Protein AF-A0A5B2VGH9-F1 (afdb_monomer_lite)

Secondary structure (DSSP, 8-state):
-EEE----TTS-HHHHHHHHHHHTT-HHHHHHHHHHHHHTT--HHHHHHHHHHHTT-PEEE--TT-GGG-PPPP-

Radius of gyration: 15.17 Å; chains: 1; bounding box: 28×45×38 Å

Sequence (75 aa):
MALVAKRIMTETWREALRRVGARAGREADCLAAYDAARREGTPEHEAAYRTLKERGLLEHVDLPGDPSGALPVPT

Organism: NCBI:txid1638099

Foldseek 3Di:
DDFAQDDDPPDFLLVSLQVLCVVVVNNVVLNVQLVVCVVVVHDNRVSSGVSCVVVVSTDDDDDVPDPVPPDPDDD

pLDDT: mean 80.66, std 13.56, range [49.41, 93.44]

Structure (mmCIF, N/CA/C/O backbone):
data_AF-A0A5B2VGH9-F1
#
_entry.id   AF-A0A5B2VGH9-F1
#
loop_
_atom_site.group_PDB
_atom_site.id
_atom_site.type_symbol
_atom_site.label_atom_id
_atom_site.label_alt_id
_atom_site.label_comp_id
_atom_site.label_asym_id
_atom_site.label_entity_id
_atom_site.label_seq_id
_atom_site.pdbx_PDB_ins_code
_atom_site.Cartn_x
_atom_site.Cartn_y
_atom_site.Cartn_z
_atom_site.occupancy
_atom_site.B_iso_or_equiv
_atom_site.auth_seq_id
_atom_site.auth_comp_id
_atom_site.auth_asym_id
_atom_site.auth_atom_id
_atom_site.pdbx_PDB_model_num
ATOM 1 N N . MET A 1 1 ? -8.643 8.916 -17.155 1.00 57.41 1 MET A N 1
ATOM 2 C CA . MET A 1 1 ? -7.959 9.073 -15.857 1.00 57.41 1 MET A CA 1
ATOM 3 C C . MET A 1 1 ? -7.330 7.742 -15.484 1.00 57.41 1 MET A C 1
ATOM 5 O O . MET A 1 1 ? -8.031 6.732 -15.511 1.00 57.41 1 MET A O 1
ATOM 9 N N . ALA A 1 2 ? -6.040 7.711 -15.145 1.00 63.16 2 ALA A N 1
ATOM 10 C CA . ALA A 1 2 ? -5.371 6.483 -14.713 1.00 63.16 2 ALA A CA 1
ATOM 11 C C . ALA A 1 2 ? -5.307 6.391 -13.181 1.00 63.16 2 ALA A C 1
ATOM 13 O O . ALA A 1 2 ? -4.955 7.360 -12.506 1.00 63.16 2 ALA A O 1
ATOM 14 N N . LEU A 1 3 ? -5.628 5.209 -12.644 1.00 70.38 3 LEU A N 1
ATOM 15 C CA . LEU A 1 3 ? -5.457 4.872 -11.231 1.00 70.38 3 LEU A CA 1
ATOM 16 C C . LEU A 1 3 ? -4.051 4.318 -11.009 1.00 70.38 3 LEU A C 1
ATOM 18 O O . LEU A 1 3 ? -3.731 3.235 -11.509 1.00 70.38 3 LEU A O 1
ATOM 22 N N . VAL A 1 4 ? -3.219 5.031 -10.253 1.00 76.69 4 VAL A N 1
ATOM 23 C CA . VAL A 1 4 ? -1.821 4.638 -10.034 1.00 76.69 4 VAL A CA 1
ATOM 24 C C . VAL A 1 4 ? -1.448 4.607 -8.558 1.00 76.69 4 VAL A C 1
ATOM 26 O O . VAL A 1 4 ? -1.965 5.352 -7.726 1.00 76.69 4 VAL A O 1
ATOM 29 N N . ALA A 1 5 ? -0.501 3.728 -8.237 1.00 78.19 5 ALA A N 1
ATOM 30 C CA . ALA A 1 5 ? 0.199 3.760 -6.966 1.00 78.19 5 ALA A CA 1
ATOM 31 C C . ALA A 1 5 ? 1.294 4.828 -7.049 1.00 78.19 5 ALA A C 1
ATOM 33 O O . ALA A 1 5 ? 2.227 4.703 -7.844 1.00 78.19 5 ALA A O 1
ATOM 34 N N . LYS A 1 6 ? 1.174 5.891 -6.251 1.00 78.81 6 LYS A N 1
ATOM 35 C CA . LYS A 1 6 ? 2.113 7.015 -6.256 1.00 78.81 6 LYS A CA 1
ATOM 36 C C . LYS A 1 6 ? 2.988 6.988 -5.006 1.00 78.81 6 LYS A C 1
ATOM 38 O O . LYS A 1 6 ? 2.493 6.828 -3.894 1.00 78.81 6 LYS A O 1
ATOM 43 N N . ARG A 1 7 ? 4.287 7.215 -5.198 1.00 84.50 7 ARG A N 1
ATOM 44 C CA . ARG A 1 7 ? 5.238 7.527 -4.124 1.00 84.50 7 ARG A CA 1
ATOM 45 C C . ARG A 1 7 ? 5.962 8.832 -4.425 1.00 84.50 7 ARG A C 1
ATOM 47 O O . ARG A 1 7 ? 6.183 9.170 -5.588 1.00 84.50 7 ARG A O 1
ATOM 54 N N . ILE A 1 8 ? 6.355 9.549 -3.384 1.00 82.88 8 ILE A N 1
ATOM 55 C CA . ILE A 1 8 ? 7.352 10.615 -3.464 1.00 82.88 8 ILE A CA 1
ATOM 56 C C . ILE A 1 8 ? 8.708 9.964 -3.790 1.00 82.88 8 ILE A C 1
ATOM 58 O O . ILE A 1 8 ? 9.040 8.903 -3.271 1.00 82.88 8 ILE A O 1
ATOM 62 N N . MET A 1 9 ? 9.511 10.578 -4.662 1.00 78.81 9 MET A N 1
ATOM 63 C CA . MET A 1 9 ? 10.794 10.001 -5.108 1.00 78.81 9 MET A CA 1
ATOM 64 C C . MET A 1 9 ? 11.753 9.675 -3.950 1.00 78.81 9 MET A C 1
ATOM 66 O O . MET A 1 9 ? 12.528 8.725 -4.041 1.00 78.81 9 MET A O 1
ATOM 70 N N . THR A 1 10 ? 11.670 10.439 -2.861 1.00 83.69 10 THR A N 1
ATOM 71 C CA . THR A 1 10 ? 12.491 10.286 -1.654 1.00 83.69 10 THR A CA 1
ATOM 72 C C . THR A 1 10 ? 11.919 9.301 -0.634 1.00 83.69 10 THR A C 1
ATOM 74 O O . THR A 1 10 ? 12.612 8.994 0.327 1.00 83.69 10 THR A O 1
ATOM 77 N N . GLU A 1 11 ? 10.677 8.832 -0.804 1.00 83.50 11 GLU A N 1
ATOM 78 C CA . GLU A 1 11 ? 10.026 7.899 0.126 1.00 83.50 11 GLU A CA 1
ATOM 79 C C . GLU A 1 11 ? 10.024 6.470 -0.440 1.00 83.50 11 GLU A C 1
ATOM 81 O O . GLU A 1 11 ? 9.947 6.237 -1.652 1.00 83.50 11 GLU A O 1
ATOM 86 N N . THR A 1 12 ? 10.112 5.482 0.440 1.00 89.12 12 THR A N 1
ATOM 87 C CA . THR A 1 12 ? 9.962 4.061 0.111 1.00 89.12 12 THR A CA 1
ATOM 88 C C . THR A 1 12 ? 8.497 3.707 -0.163 1.00 89.12 12 THR A C 1
ATOM 90 O O . THR A 1 12 ? 7.572 4.399 0.261 1.00 89.12 12 THR A O 1
ATOM 93 N N . TRP A 1 13 ? 8.246 2.579 -0.836 1.00 87.44 13 TRP A N 1
ATOM 94 C CA . TRP A 1 13 ? 6.875 2.097 -1.059 1.00 87.44 13 TRP A CA 1
ATOM 95 C C . TRP A 1 13 ? 6.113 1.841 0.247 1.00 87.44 13 TRP A C 1
ATOM 97 O O . TRP A 1 13 ? 4.916 2.112 0.326 1.00 87.44 13 TRP A O 1
ATOM 107 N N . ARG A 1 14 ? 6.816 1.398 1.297 1.00 89.06 14 ARG A N 1
ATOM 108 C CA . ARG A 1 14 ? 6.253 1.231 2.642 1.00 89.06 14 ARG A CA 1
ATOM 109 C C . ARG A 1 14 ? 5.799 2.566 3.239 1.00 89.06 14 ARG A C 1
ATOM 111 O O . ARG A 1 14 ? 4.719 2.634 3.816 1.00 89.06 14 ARG A O 1
ATOM 118 N N . GLU A 1 15 ? 6.589 3.628 3.086 1.00 90.12 15 GLU A N 1
ATOM 119 C CA . GLU A 1 15 ? 6.228 4.972 3.559 1.00 90.12 15 GLU A CA 1
ATOM 120 C C . GLU A 1 15 ? 5.040 5.553 2.792 1.00 90.12 15 GLU A C 1
ATOM 122 O O . GLU A 1 15 ? 4.119 6.082 3.417 1.00 90.12 15 GLU A O 1
ATOM 127 N N . ALA A 1 16 ? 5.003 5.362 1.471 1.00 89.00 16 ALA A N 1
ATOM 128 C CA . ALA A 1 16 ? 3.869 5.764 0.648 1.00 89.00 16 ALA A CA 1
ATOM 129 C C . ALA A 1 16 ? 2.575 5.058 1.092 1.00 89.00 16 ALA A C 1
ATOM 131 O O . ALA A 1 16 ? 1.557 5.712 1.320 1.00 89.00 16 ALA A O 1
ATOM 132 N N . LEU A 1 17 ? 2.621 3.736 1.299 1.00 88.50 17 LEU A N 1
ATOM 133 C CA . LEU A 1 17 ? 1.489 2.962 1.819 1.00 88.50 17 LEU A CA 1
ATOM 134 C C . LEU A 1 17 ? 1.077 3.397 3.219 1.00 88.50 17 LEU A C 1
ATOM 136 O O . LEU A 1 17 ? -0.115 3.472 3.501 1.00 88.50 17 LEU A O 1
ATOM 140 N N . ARG A 1 18 ? 2.040 3.723 4.084 1.00 90.62 18 ARG A N 1
ATOM 141 C CA . ARG A 1 18 ? 1.757 4.263 5.412 1.00 90.62 18 ARG A CA 1
ATOM 142 C C . ARG A 1 18 ? 0.997 5.580 5.308 1.00 90.62 18 ARG A C 1
ATOM 144 O O . ARG A 1 18 ? -0.050 5.730 5.920 1.00 90.62 18 ARG A O 1
ATOM 151 N N . ARG A 1 19 ? 1.480 6.516 4.488 1.00 89.38 19 ARG A N 1
ATOM 152 C CA . ARG A 1 19 ? 0.849 7.825 4.264 1.00 89.38 19 ARG A CA 1
ATOM 153 C C . ARG A 1 19 ? -0.569 7.686 3.707 1.00 89.38 19 ARG A C 1
ATOM 155 O O . ARG A 1 19 ? -1.481 8.354 4.189 1.00 89.38 19 ARG A O 1
ATOM 162 N N . VAL A 1 20 ? -0.759 6.839 2.697 1.00 88.56 20 VAL A N 1
ATOM 163 C CA . VAL A 1 20 ? -2.065 6.626 2.055 1.00 88.56 20 VAL A CA 1
ATOM 164 C C . VAL A 1 20 ? -3.016 5.859 2.978 1.00 88.56 20 VAL A C 1
ATOM 166 O O . VAL A 1 20 ? -4.158 6.273 3.170 1.00 88.56 20 VAL A O 1
ATOM 169 N N . GLY A 1 21 ? -2.536 4.795 3.616 1.00 88.12 21 GLY A N 1
ATOM 170 C CA . GLY A 1 21 ? -3.296 4.008 4.580 1.00 88.12 21 GLY A CA 1
ATOM 171 C C . GLY A 1 21 ? -3.704 4.823 5.807 1.00 88.12 21 GLY A C 1
ATOM 172 O O . GLY A 1 21 ? -4.855 4.735 6.224 1.00 88.12 21 GLY A O 1
ATOM 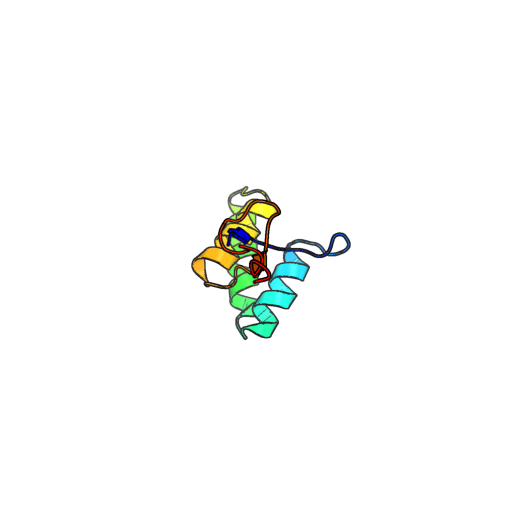173 N N . ALA A 1 22 ? -2.823 5.672 6.342 1.00 90.00 22 ALA A N 1
ATOM 174 C CA . ALA A 1 22 ? -3.128 6.561 7.465 1.00 90.00 22 ALA A CA 1
ATOM 175 C C . ALA A 1 22 ? -4.249 7.553 7.123 1.00 90.00 22 ALA A C 1
ATOM 177 O O . ALA A 1 22 ? -5.173 7.726 7.913 1.00 90.00 22 ALA A O 1
ATOM 178 N N . ARG A 1 23 ? -4.234 8.139 5.915 1.00 86.94 23 ARG A N 1
ATOM 179 C CA . ARG A 1 23 ? -5.317 9.020 5.434 1.00 86.94 23 ARG A CA 1
ATOM 180 C C . ARG A 1 23 ? -6.675 8.319 5.379 1.00 86.94 23 ARG A C 1
ATOM 182 O O . ARG A 1 23 ? -7.694 8.964 5.593 1.00 86.94 23 ARG A O 1
ATOM 189 N N . ALA A 1 24 ? -6.683 7.018 5.103 1.00 85.62 24 ALA A N 1
ATOM 190 C CA . ALA A 1 24 ? -7.890 6.201 5.030 1.00 85.62 24 ALA A CA 1
ATOM 191 C C . ALA A 1 24 ? -8.234 5.471 6.343 1.00 85.62 24 ALA A C 1
ATOM 193 O O . ALA A 1 24 ? -9.196 4.705 6.373 1.00 85.62 24 ALA A O 1
ATOM 194 N N . GLY A 1 25 ? -7.441 5.639 7.410 1.00 89.56 25 GLY A N 1
ATOM 195 C CA . GLY A 1 25 ? -7.592 4.879 8.657 1.00 89.56 25 GLY A CA 1
ATOM 196 C C . GLY A 1 25 ? -7.331 3.370 8.516 1.00 89.56 25 GLY A C 1
ATOM 197 O O . GLY A 1 25 ? -7.787 2.586 9.341 1.00 89.56 25 GLY A O 1
ATOM 198 N N . ARG A 1 26 ? -6.617 2.945 7.465 1.00 89.81 26 ARG A N 1
ATOM 199 C CA . ARG A 1 26 ? -6.315 1.540 7.122 1.00 89.81 26 ARG A CA 1
ATOM 200 C C . ARG A 1 26 ? -4.815 1.254 7.046 1.00 89.81 26 ARG A C 1
ATOM 202 O O . ARG A 1 26 ? -4.386 0.357 6.326 1.00 89.81 26 ARG A O 1
ATOM 209 N N . GLU A 1 27 ? -4.003 2.023 7.767 1.00 90.12 27 GLU A N 1
ATOM 210 C CA . GLU A 1 27 ? -2.538 1.916 7.751 1.00 90.12 27 GLU A CA 1
ATOM 211 C C . GLU A 1 27 ? -2.049 0.488 8.023 1.00 90.12 27 GLU A C 1
ATOM 213 O O . GLU A 1 27 ? -1.332 -0.082 7.202 1.00 90.12 27 GLU A O 1
ATOM 218 N N . ALA A 1 28 ? -2.472 -0.101 9.145 1.00 90.44 28 ALA A N 1
ATOM 219 C CA . ALA A 1 28 ? -2.030 -1.430 9.559 1.00 90.44 28 ALA A CA 1
ATOM 220 C C . ALA A 1 28 ? -2.402 -2.514 8.533 1.00 90.44 28 ALA A C 1
ATOM 222 O O . ALA A 1 28 ? -1.587 -3.376 8.220 1.00 90.44 28 ALA A O 1
ATOM 223 N N . ASP A 1 29 ? -3.606 -2.428 7.968 1.00 90.62 29 ASP A N 1
ATOM 224 C CA . ASP A 1 29 ? -4.105 -3.356 6.953 1.00 90.62 29 ASP A CA 1
ATOM 225 C C . ASP A 1 29 ? -3.338 -3.223 5.619 1.00 90.62 29 ASP A C 1
ATOM 227 O O . ASP A 1 29 ? -2.960 -4.225 5.012 1.00 90.62 29 ASP A O 1
ATOM 231 N N . CYS A 1 30 ? -3.007 -1.996 5.197 1.00 90.19 30 CYS A N 1
ATOM 232 C CA . CYS A 1 30 ? -2.171 -1.764 4.014 1.00 90.19 30 CYS A CA 1
ATOM 233 C C . CYS A 1 30 ? -0.751 -2.316 4.205 1.00 90.19 30 CYS A C 1
ATOM 235 O O . CYS A 1 30 ? -0.207 -2.968 3.315 1.00 90.19 30 CYS A O 1
ATOM 237 N N . LEU A 1 31 ? -0.142 -2.067 5.366 1.00 91.81 31 LEU A N 1
ATOM 238 C CA . LEU A 1 31 ? 1.204 -2.557 5.660 1.00 91.81 31 LEU A CA 1
ATOM 239 C C . LEU A 1 31 ? 1.240 -4.086 5.764 1.00 91.81 31 LEU A C 1
ATOM 241 O O . LEU A 1 31 ? 2.169 -4.699 5.244 1.00 91.81 31 LEU A O 1
ATOM 245 N N . ALA A 1 32 ? 0.218 -4.704 6.362 1.00 93.44 32 ALA A N 1
ATOM 246 C CA . ALA A 1 32 ? 0.121 -6.156 6.473 1.00 93.44 32 ALA A CA 1
ATOM 247 C C . ALA A 1 32 ? 0.023 -6.839 5.099 1.00 93.44 32 ALA A C 1
ATOM 249 O O . ALA A 1 32 ? 0.747 -7.801 4.845 1.00 93.44 32 ALA A O 1
ATOM 250 N N . ALA A 1 33 ? -0.820 -6.325 4.197 1.00 91.62 33 ALA A N 1
ATOM 251 C CA . ALA A 1 33 ? -0.939 -6.854 2.837 1.00 91.62 33 ALA A CA 1
ATOM 252 C C . ALA A 1 33 ? 0.342 -6.662 2.014 1.00 91.62 33 ALA A C 1
ATOM 254 O O . ALA A 1 33 ? 0.754 -7.565 1.286 1.00 91.62 33 ALA A O 1
ATOM 255 N N . TYR A 1 34 ? 1.018 -5.525 2.181 1.00 92.00 34 TYR A N 1
ATOM 256 C CA . TYR A 1 34 ? 2.310 -5.288 1.548 1.00 92.00 34 TYR A CA 1
ATOM 257 C C . TYR A 1 34 ? 3.380 -6.265 2.034 1.00 92.00 34 TYR A C 1
ATOM 259 O O . TYR A 1 34 ? 4.051 -6.892 1.218 1.00 92.00 34 TYR A O 1
ATOM 267 N N . ASP A 1 35 ? 3.524 -6.434 3.351 1.00 93.00 35 ASP A N 1
ATOM 268 C CA . ASP A 1 35 ? 4.488 -7.373 3.925 1.00 93.00 35 ASP A CA 1
ATOM 269 C C . ASP A 1 35 ? 4.173 -8.825 3.503 1.00 93.00 35 ASP A C 1
ATOM 271 O O . ASP A 1 35 ? 5.099 -9.595 3.245 1.00 93.00 35 ASP A O 1
ATOM 275 N N . ALA A 1 36 ? 2.894 -9.198 3.361 1.00 92.81 36 ALA A N 1
ATOM 276 C CA . ALA A 1 36 ? 2.491 -10.504 2.833 1.00 92.81 36 ALA A CA 1
ATOM 277 C C . ALA A 1 36 ? 2.946 -10.698 1.376 1.00 92.81 36 ALA A C 1
ATOM 279 O O . ALA A 1 36 ? 3.687 -11.639 1.091 1.00 92.81 36 ALA A O 1
ATOM 280 N N . ALA A 1 37 ? 2.624 -9.755 0.487 1.00 91.38 37 ALA A N 1
ATOM 281 C CA . ALA A 1 37 ? 3.029 -9.819 -0.917 1.00 91.38 37 ALA A CA 1
ATOM 282 C C . ALA A 1 37 ? 4.561 -9.827 -1.084 1.00 91.38 37 ALA A C 1
ATOM 284 O O . ALA A 1 37 ? 5.100 -10.513 -1.956 1.00 91.38 37 ALA A O 1
ATOM 285 N N . ARG A 1 38 ? 5.289 -9.104 -0.221 1.00 92.31 38 ARG A N 1
ATOM 286 C CA . ARG A 1 38 ? 6.761 -9.107 -0.192 1.00 92.31 38 ARG A CA 1
ATOM 287 C C . ARG A 1 38 ? 7.331 -10.469 0.192 1.00 92.31 38 ARG A C 1
ATOM 289 O O . ARG A 1 38 ? 8.328 -10.877 -0.399 1.00 92.31 38 ARG A O 1
ATOM 296 N N . ARG A 1 39 ? 6.714 -11.181 1.142 1.00 91.88 39 ARG A N 1
ATOM 297 C CA . ARG A 1 39 ? 7.128 -12.547 1.520 1.00 91.88 39 ARG A CA 1
ATOM 298 C C . ARG A 1 39 ? 6.890 -13.560 0.406 1.00 91.88 39 ARG A C 1
ATOM 300 O O . ARG A 1 39 ? 7.675 -14.488 0.276 1.00 91.88 39 ARG A O 1
ATOM 307 N N . GLU A 1 40 ? 5.868 -13.352 -0.419 1.00 90.00 40 GLU A N 1
ATOM 308 C CA . GLU A 1 40 ? 5.604 -14.168 -1.614 1.00 90.00 40 GLU A CA 1
ATOM 309 C C . GLU A 1 40 ? 6.600 -13.906 -2.760 1.00 90.00 40 GLU A C 1
ATOM 311 O O . GLU A 1 40 ? 6.526 -14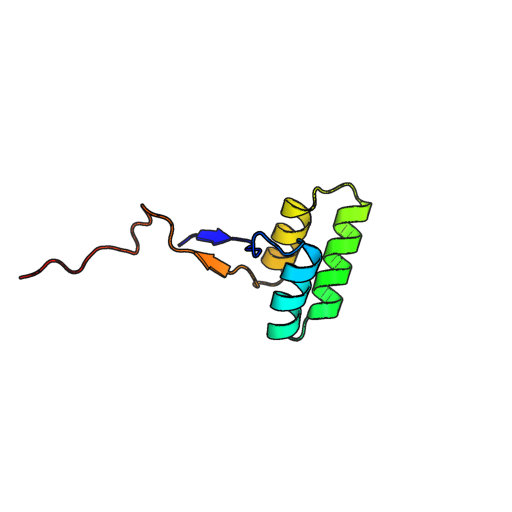.543 -3.807 1.00 90.00 40 GLU A O 1
ATOM 316 N N . GLY A 1 41 ? 7.545 -12.975 -2.581 1.00 92.12 41 GLY A N 1
ATOM 317 C CA . GLY A 1 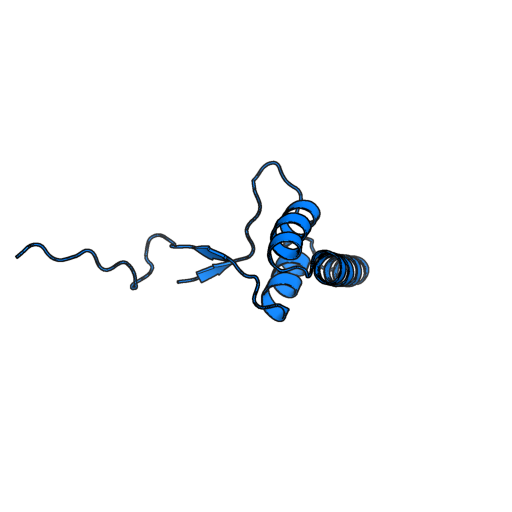41 ? 8.531 -12.614 -3.599 1.00 92.12 41 GLY A CA 1
ATOM 318 C C . GLY A 1 41 ? 8.037 -11.564 -4.595 1.00 92.12 41 GLY A C 1
ATOM 319 O O . GLY A 1 41 ? 8.738 -11.268 -5.562 1.00 92.12 41 GLY A O 1
ATOM 320 N N . THR A 1 42 ? 6.870 -10.957 -4.358 1.00 92.31 42 THR A N 1
ATOM 321 C CA . THR A 1 42 ? 6.346 -9.890 -5.220 1.00 92.31 42 THR A CA 1
ATOM 322 C C . THR A 1 42 ? 7.258 -8.654 -5.135 1.00 92.31 42 THR A C 1
ATOM 324 O O . THR A 1 42 ? 7.673 -8.251 -4.033 1.00 92.31 42 THR A O 1
ATOM 327 N N . PRO A 1 43 ? 7.592 -8.016 -6.272 1.00 91.31 43 PRO A N 1
ATOM 328 C CA . PRO A 1 43 ? 8.373 -6.787 -6.267 1.00 91.31 43 PRO A CA 1
ATOM 329 C C . PRO A 1 43 ? 7.608 -5.639 -5.594 1.00 91.31 43 PRO A C 1
ATOM 331 O O . PRO A 1 43 ? 6.381 -5.575 -5.620 1.00 91.31 43 PRO A O 1
ATOM 334 N N . GLU A 1 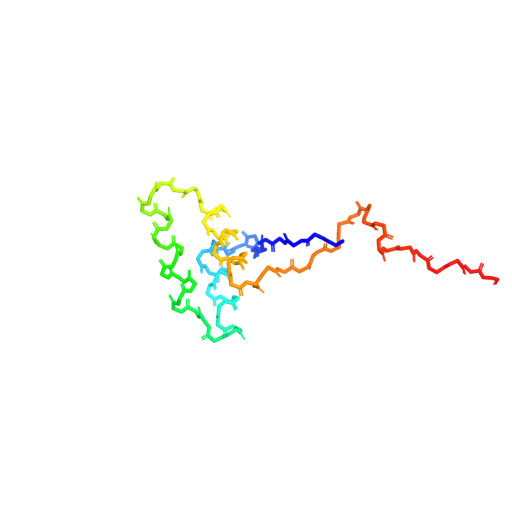44 ? 8.340 -4.702 -4.988 1.00 88.62 44 GLU A N 1
ATOM 335 C CA . GLU A 1 44 ? 7.767 -3.665 -4.111 1.00 88.62 44 GLU A CA 1
ATOM 336 C C . GLU A 1 44 ? 6.684 -2.811 -4.781 1.00 88.62 44 GLU A C 1
ATOM 338 O O . GLU A 1 44 ? 5.633 -2.559 -4.196 1.00 88.62 44 GLU A O 1
ATOM 343 N N . HIS A 1 45 ? 6.920 -2.395 -6.025 1.00 86.31 45 HIS A N 1
ATOM 344 C CA . HIS A 1 45 ? 5.980 -1.562 -6.773 1.00 86.31 45 HIS A CA 1
ATOM 345 C C . HIS A 1 45 ? 4.666 -2.300 -7.070 1.00 86.31 45 HIS A C 1
ATOM 347 O O . HIS A 1 45 ? 3.591 -1.707 -7.002 1.00 86.31 45 HIS A O 1
ATOM 353 N N . GLU A 1 46 ? 4.736 -3.601 -7.351 1.00 88.69 46 GLU A N 1
ATOM 354 C CA . GLU A 1 46 ? 3.563 -4.424 -7.630 1.00 88.69 46 GLU A CA 1
ATOM 355 C C . GLU A 1 46 ? 2.801 -4.760 -6.345 1.00 88.69 46 GLU A C 1
ATOM 357 O O . GLU A 1 46 ? 1.575 -4.650 -6.312 1.00 88.69 46 GLU A O 1
ATOM 362 N N . ALA A 1 47 ? 3.516 -5.076 -5.262 1.00 91.19 47 ALA A N 1
ATOM 363 C CA . ALA A 1 47 ? 2.929 -5.277 -3.941 1.00 91.19 47 ALA A CA 1
ATOM 364 C C . ALA A 1 47 ? 2.169 -4.024 -3.470 1.00 91.19 47 ALA A C 1
ATOM 366 O O . ALA A 1 47 ? 1.032 -4.119 -3.000 1.00 91.19 47 ALA A O 1
ATOM 367 N N . ALA A 1 48 ? 2.760 -2.838 -3.648 1.00 88.44 48 ALA A N 1
ATOM 368 C CA . ALA A 1 48 ? 2.117 -1.569 -3.323 1.00 88.44 48 ALA A CA 1
ATOM 369 C C . ALA A 1 48 ? 0.895 -1.293 -4.211 1.00 88.44 48 ALA A C 1
ATOM 371 O O . ALA A 1 48 ? -0.160 -0.915 -3.701 1.00 88.44 48 ALA A O 1
ATOM 372 N N . TYR A 1 49 ? 1.001 -1.534 -5.521 1.00 88.25 49 TYR A N 1
ATOM 373 C CA . TYR A 1 49 ? -0.121 -1.374 -6.444 1.00 88.25 49 TYR A CA 1
ATOM 374 C C . TYR A 1 49 ? -1.297 -2.290 -6.102 1.00 88.25 49 TYR A C 1
ATOM 376 O O . TYR A 1 49 ? -2.420 -1.802 -5.988 1.00 88.25 49 TYR A O 1
ATOM 384 N N . ARG A 1 50 ? -1.058 -3.591 -5.891 1.00 88.25 50 ARG A N 1
ATOM 385 C CA . ARG A 1 50 ? -2.111 -4.551 -5.518 1.00 88.25 50 ARG A CA 1
ATOM 386 C C . ARG A 1 50 ? -2.790 -4.141 -4.215 1.00 88.25 50 ARG A C 1
ATOM 388 O O . ARG A 1 50 ? -4.009 -4.011 -4.189 1.00 88.25 50 ARG A O 1
ATOM 395 N N . THR A 1 51 ? -1.996 -3.812 -3.195 1.00 89.94 51 THR A N 1
ATOM 396 C CA . THR A 1 51 ? -2.498 -3.373 -1.885 1.00 89.94 51 THR A CA 1
ATOM 397 C C . THR A 1 51 ? -3.448 -2.182 -2.010 1.00 89.94 51 THR A C 1
ATOM 399 O O . THR A 1 51 ? -4.548 -2.210 -1.454 1.00 89.94 51 THR A O 1
ATOM 402 N N . LEU A 1 52 ? -3.042 -1.144 -2.749 1.00 87.56 52 LEU A N 1
ATOM 403 C CA . LEU A 1 52 ? -3.852 0.058 -2.954 1.00 87.56 52 LEU A CA 1
ATOM 404 C C . LEU A 1 52 ? -5.075 -0.217 -3.833 1.00 87.56 52 LEU A C 1
ATOM 406 O O . LEU A 1 52 ? -6.150 0.307 -3.550 1.00 87.56 52 LEU A O 1
ATOM 410 N N . LYS A 1 53 ? -4.937 -1.053 -4.866 1.00 87.62 53 LYS A N 1
ATOM 411 C CA . LYS A 1 53 ? -6.026 -1.426 -5.776 1.00 87.62 53 LYS A CA 1
ATOM 412 C C . LYS A 1 53 ? -7.152 -2.146 -5.047 1.00 87.62 53 LYS A C 1
ATOM 414 O O . LYS A 1 53 ? -8.300 -1.733 -5.162 1.00 87.62 53 LYS A O 1
ATOM 419 N N . GLU A 1 54 ? -6.831 -3.180 -4.276 1.00 88.12 54 GLU A N 1
ATOM 420 C CA . GLU A 1 54 ? -7.820 -3.975 -3.534 1.00 88.12 54 GLU A CA 1
ATOM 421 C C . GLU A 1 54 ? -8.570 -3.149 -2.484 1.00 88.12 54 GLU A C 1
ATOM 423 O O . GLU A 1 54 ? -9.708 -3.452 -2.137 1.00 88.12 54 GLU A O 1
ATOM 428 N N . ARG A 1 55 ? -7.944 -2.073 -1.997 1.00 85.00 55 ARG A N 1
ATOM 429 C CA . ARG A 1 55 ? -8.504 -1.187 -0.970 1.00 85.00 55 ARG A CA 1
ATOM 430 C C . ARG A 1 55 ? -9.160 0.068 -1.538 1.00 85.00 55 ARG A C 1
ATOM 432 O O . ARG A 1 55 ? -9.688 0.856 -0.757 1.00 85.00 55 ARG A O 1
ATOM 439 N N . GLY A 1 56 ? -9.131 0.260 -2.860 1.00 85.50 56 GLY A N 1
ATOM 440 C CA . GLY A 1 56 ? -9.669 1.453 -3.519 1.00 85.50 56 GLY A CA 1
ATOM 441 C C . GLY A 1 56 ? -8.912 2.740 -3.173 1.00 85.50 56 GLY A C 1
ATOM 442 O O . GLY A 1 56 ? -9.502 3.812 -3.157 1.00 85.50 56 GLY A O 1
ATOM 443 N N . LEU A 1 57 ? -7.617 2.636 -2.865 1.00 86.19 57 LEU A N 1
ATOM 444 C CA . LEU A 1 57 ? -6.760 3.739 -2.413 1.00 86.19 57 LEU A CA 1
ATOM 445 C C . LEU A 1 57 ? -5.797 4.242 -3.501 1.00 86.19 57 LEU A C 1
ATOM 447 O O . LEU A 1 57 ? -4.820 4.927 -3.196 1.00 86.19 57 LEU A O 1
ATOM 451 N N . LEU A 1 58 ? -6.025 3.869 -4.762 1.00 84.62 58 LEU A N 1
ATOM 452 C CA . LEU A 1 58 ? -5.215 4.352 -5.879 1.00 84.62 58 LEU A CA 1
ATOM 453 C C . LEU A 1 58 ? -5.455 5.850 -6.096 1.00 84.62 58 LEU A C 1
ATOM 455 O O . LEU A 1 58 ? -6.593 6.314 -6.087 1.00 84.62 58 LEU A O 1
ATOM 459 N N . GLU A 1 59 ? -4.377 6.600 -6.313 1.00 77.75 59 GLU A N 1
ATOM 460 C CA . GLU A 1 59 ? -4.475 8.026 -6.612 1.00 77.75 59 GLU A CA 1
ATOM 461 C C . GLU A 1 59 ? -4.805 8.219 -8.098 1.00 77.75 59 GLU A C 1
ATOM 463 O O . GLU A 1 59 ? -4.305 7.499 -8.969 1.00 77.75 59 GLU A O 1
ATOM 468 N N . HIS A 1 60 ? -5.653 9.207 -8.388 1.00 73.94 60 HIS A N 1
ATOM 469 C CA . HIS A 1 60 ? -5.915 9.644 -9.755 1.00 73.94 60 HIS A CA 1
ATOM 470 C C . HIS A 1 60 ? -4.736 10.484 -10.237 1.00 73.94 60 HIS A C 1
ATOM 472 O O . HIS A 1 60 ? -4.304 11.408 -9.544 1.00 73.94 60 HIS A O 1
ATOM 478 N N . VAL A 1 61 ? -4.228 10.180 -11.428 1.00 68.62 61 VAL A N 1
ATOM 479 C CA . VAL A 1 61 ? -3.223 11.015 -12.085 1.00 68.62 61 VAL A CA 1
ATOM 480 C C . VAL A 1 61 ? -3.693 11.358 -13.490 1.00 68.62 61 VAL A C 1
ATOM 482 O O . VAL A 1 61 ? -4.065 10.475 -14.268 1.00 68.62 61 VAL A O 1
ATOM 485 N N . ASP A 1 62 ? -3.662 12.653 -13.798 1.00 61.44 62 ASP A N 1
ATOM 486 C CA . ASP A 1 62 ? -3.814 13.172 -15.151 1.00 61.44 62 ASP A CA 1
ATOM 487 C C . ASP A 1 62 ? -2.514 12.933 -15.918 1.00 61.44 62 ASP A C 1
ATOM 489 O O . ASP A 1 62 ? -1.480 13.554 -15.659 1.00 61.44 62 ASP A O 1
ATOM 493 N N . LEU A 1 63 ? -2.551 11.970 -16.836 1.00 57.34 63 LEU A N 1
ATOM 494 C CA . LEU A 1 63 ? -1.460 11.716 -17.768 1.00 57.34 63 LEU A CA 1
ATOM 495 C C . LEU A 1 63 ? -1.641 12.605 -19.010 1.00 57.34 63 LEU A C 1
A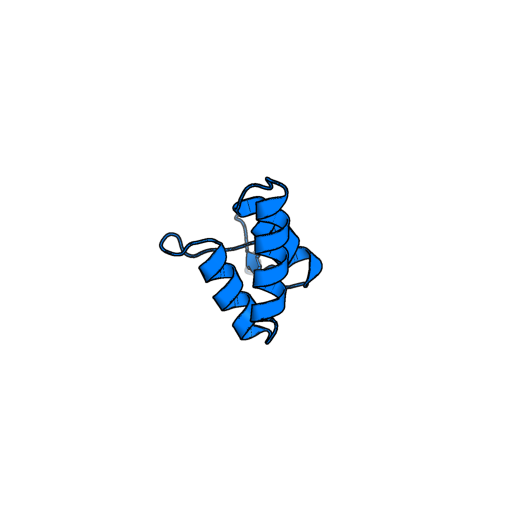TOM 497 O O . LEU A 1 63 ? -2.769 12.765 -19.483 1.00 57.34 63 LEU A O 1
ATOM 501 N N . PRO A 1 64 ? -0.559 13.167 -19.582 1.00 49.41 64 PRO A N 1
ATOM 502 C CA . PRO A 1 64 ? -0.653 13.900 -20.840 1.00 49.41 64 PRO A CA 1
ATOM 503 C C . PRO A 1 64 ? -1.147 12.953 -21.946 1.00 49.41 64 PRO A C 1
ATOM 505 O O . PRO A 1 64 ? -0.491 11.959 -22.251 1.00 49.41 64 PRO A O 1
ATOM 508 N N . GLY A 1 65 ? -2.323 13.251 -22.511 1.00 56.56 65 GLY A N 1
ATOM 509 C CA . GLY A 1 65 ? -3.019 12.407 -23.493 1.00 56.56 65 GLY A CA 1
ATOM 510 C C . GLY A 1 65 ? -4.302 11.736 -22.984 1.00 56.56 65 GLY A C 1
ATOM 511 O O . GLY A 1 65 ? -4.944 11.014 -23.743 1.00 56.56 65 GLY A O 1
ATOM 512 N N . ASP A 1 66 ? -4.702 11.967 -21.731 1.00 51.62 66 ASP A N 1
ATOM 513 C CA . ASP A 1 66 ? -5.990 11.497 -21.219 1.00 51.62 66 ASP A CA 1
ATOM 514 C C . ASP A 1 66 ? -7.151 12.304 -21.852 1.00 51.62 66 ASP A C 1
ATOM 516 O O . ASP A 1 66 ? -7.191 13.530 -21.712 1.00 51.62 66 ASP A O 1
ATOM 520 N N . PRO A 1 67 ? -8.112 11.666 -22.553 1.00 55.12 67 PRO A N 1
ATOM 521 C CA . PRO A 1 67 ? -9.174 12.373 -23.278 1.00 55.12 67 PRO A CA 1
ATOM 522 C C . PRO A 1 67 ? -10.159 13.113 -22.359 1.00 55.12 67 PRO A C 1
ATOM 524 O O . PRO A 1 67 ? -10.988 13.880 -22.841 1.00 55.12 67 PRO A O 1
ATOM 527 N N . SER A 1 68 ? -10.071 12.917 -21.039 1.00 54.53 68 SER A N 1
ATOM 528 C CA . SER A 1 68 ? -10.884 13.641 -20.057 1.00 54.53 68 SER A CA 1
ATOM 529 C C . SER A 1 68 ? -10.437 15.091 -19.834 1.00 54.53 68 SER A C 1
ATOM 531 O O . SER A 1 68 ? -11.182 15.859 -19.232 1.00 54.53 68 SER A O 1
ATOM 533 N N . GLY A 1 69 ? -9.259 15.482 -20.331 1.00 49.81 69 GLY A N 1
ATOM 534 C CA . GLY A 1 69 ? -8.732 16.848 -20.279 1.00 49.81 69 GLY A CA 1
ATOM 535 C C . GLY A 1 69 ? -9.004 17.661 -21.546 1.00 49.81 69 GLY A C 1
ATOM 536 O O . 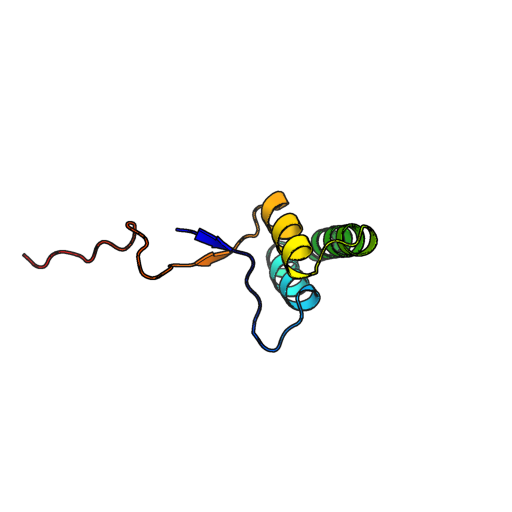GLY A 1 69 ? -8.132 18.415 -21.974 1.00 49.81 69 GLY A O 1
ATOM 537 N N . ALA A 1 70 ? -10.163 17.481 -22.192 1.00 49.81 70 ALA A N 1
ATOM 538 C CA . ALA A 1 70 ? -10.549 18.308 -23.331 1.00 49.81 70 ALA A CA 1
ATOM 539 C C . ALA A 1 70 ? -10.600 19.781 -22.890 1.00 49.81 70 ALA A C 1
ATOM 541 O O . ALA A 1 70 ? -11.460 20.186 -22.108 1.00 49.81 70 ALA A O 1
ATOM 542 N N . LEU A 1 71 ? -9.625 20.559 -23.363 1.00 60.50 71 LEU A N 1
ATOM 543 C CA . LEU A 1 71 ? -9.538 22.003 -23.174 1.00 60.50 71 LEU A CA 1
ATOM 544 C C . LEU A 1 71 ? -10.900 22.652 -23.490 1.00 60.50 71 LEU A C 1
ATOM 546 O O . LEU A 1 71 ? -11.519 22.269 -24.488 1.00 60.50 71 LEU A O 1
ATOM 550 N N . PRO A 1 72 ? -11.375 23.638 -22.706 1.00 53.00 72 PRO A N 1
ATOM 551 C CA . PRO A 1 72 ? -12.534 24.415 -23.116 1.00 53.00 72 PRO A CA 1
ATOM 552 C C . PRO A 1 72 ? -12.188 25.121 -24.430 1.00 53.00 72 PRO A C 1
ATOM 554 O O . PRO A 1 72 ? -11.238 25.901 -24.495 1.00 53.00 72 PRO A O 1
ATOM 557 N N . VAL A 1 73 ? -12.938 24.813 -25.488 1.00 56.94 73 VAL A N 1
ATOM 558 C CA . VAL A 1 73 ? -12.871 25.544 -26.755 1.00 56.94 73 VAL A CA 1
ATOM 559 C C . VAL A 1 73 ? -13.291 26.999 -26.497 1.00 56.94 73 VAL A C 1
ATOM 561 O O . VAL A 1 73 ? -14.411 27.218 -26.029 1.00 56.94 73 VAL A O 1
ATOM 564 N N . PRO A 1 74 ? -12.432 28.008 -26.734 1.00 65.31 74 PRO A N 1
ATOM 565 C CA . PRO A 1 74 ? -12.872 29.394 -26.660 1.00 65.31 74 PRO A CA 1
ATOM 566 C C . PRO A 1 74 ? -13.824 29.666 -27.833 1.00 65.31 74 PRO A C 1
ATOM 568 O O . PRO A 1 74 ? -13.496 29.357 -28.980 1.00 65.31 74 PRO A O 1
ATOM 571 N N . THR A 1 75 ? -15.017 30.174 -27.514 1.00 66.19 75 THR A N 1
ATOM 572 C CA . THR A 1 75 ? -16.013 30.676 -28.479 1.00 66.19 75 THR A CA 1
ATOM 573 C C . THR A 1 75 ? -15.713 32.127 -28.823 1.00 66.19 75 THR A C 1
ATOM 575 O O . THR A 1 75 ? -15.301 32.858 -27.893 1.00 66.19 75 THR A O 1
#